Protein AF-A0A3E5EJC3-F1 (afdb_monomer_lite)

InterPro domains:
  IPR041063 Glycoside Hydrolase 20C, C-terminal [PF18088] (46-145)

Organism: NCBI:txid40520

Sequence (177 aa):
MDNGAETPVDALLPGLVLFAHLDFHRDYDETILKQEFRNCTGGEFDDFMALDNFDSLFLNTKENKEAQNPSKYLLYQDPMLGIFDYHVKESGVNTKSYYQNIQKCMKECAKKTGKYQLLFSFYEKLAAVLADKADLGMCIKSAYRFIQEIRTILTEWFWFPFLLLQISYNCIIEFNV

Foldseek 3Di:
DPDPPPADPVLCLLVVLVVVCVVPDPDDDVVVSQVSSCVVPVAGNVLSVLVCLLQCQQVPPDDPPVVGHLLVCLLVDDLQVCPPVVSVVVSPDLQLVSLVVSLVSLCVRLVPRVVCVVVSVVSNVSSNCRSCRNCNSVVVVVVVVVVVVVVVCCVVVVCVVVVVVVVVVVVVVVVVD

pLDDT: mean 91.68, std 9.64, range [47.81, 98.75]

Radius of gyration: 27.64 Å; chains: 1; bounding box: 72×34×85 Å

Secondary structure (DSSP, 8-state):
--TT--S-GGGGHHHHHHHHHHHH-SS--HHHHHHHHHHHHSS-HHHHHGGGGGT-TTSTT---TT---HHHHHHHS-TTT-TTHHHHHHH---HHHHHHHHHHHHHHHHHH-GGGHHHHHHHHHHHHHHHHHTTHHHHHHHHHHHHHHHHHHHHHHHSHHHHHHHHHHHHHHHTT-

Structure (mmCIF, N/CA/C/O backbone):
data_AF-A0A3E5EJC3-F1
#
_entry.id   AF-A0A3E5EJC3-F1
#
loop_
_atom_site.group_PDB
_atom_site.id
_atom_site.type_symbol
_atom_site.label_atom_id
_atom_site.label_alt_id
_atom_site.label_comp_id
_atom_site.label_asym_id
_atom_site.label_entity_id
_atom_site.label_seq_id
_atom_site.pdbx_PDB_ins_code
_atom_site.Cartn_x
_atom_site.Cartn_y
_atom_site.Cartn_z
_atom_site.occupancy
_atom_site.B_iso_or_equiv
_atom_site.auth_seq_id
_atom_site.auth_comp_id
_atom_site.auth_asym_id
_atom_site.auth_atom_id
_atom_site.pdbx_PDB_model_num
ATOM 1 N N . MET A 1 1 ? -18.006 -10.441 -2.033 1.00 68.62 1 MET A N 1
ATOM 2 C CA . MET A 1 1 ? -16.599 -9.986 -2.041 1.00 68.62 1 MET A CA 1
ATOM 3 C C . MET A 1 1 ? -16.145 -9.928 -3.486 1.00 68.62 1 MET A C 1
ATOM 5 O O . MET A 1 1 ? -16.567 -10.786 -4.253 1.00 68.62 1 MET A O 1
ATOM 9 N N . ASP A 1 2 ? -15.373 -8.911 -3.855 1.00 82.75 2 ASP A N 1
ATOM 10 C CA . ASP A 1 2 ? -14.951 -8.676 -5.239 1.00 82.75 2 ASP A CA 1
ATOM 11 C C . ASP A 1 2 ? -13.547 -9.247 -5.511 1.00 82.75 2 ASP A C 1
ATOM 13 O O . ASP A 1 2 ? -12.722 -9.324 -4.598 1.00 82.75 2 ASP A O 1
ATOM 17 N N . ASN A 1 3 ? -13.299 -9.666 -6.757 1.00 84.50 3 ASN A N 1
ATOM 18 C CA . ASN A 1 3 ? -11.992 -10.048 -7.302 1.00 84.50 3 ASN A CA 1
ATOM 19 C C . ASN A 1 3 ? -11.097 -10.864 -6.343 1.00 84.50 3 ASN A C 1
ATOM 21 O O . ASN A 1 3 ? -10.002 -10.432 -5.996 1.00 84.50 3 ASN A O 1
ATOM 25 N N . GLY A 1 4 ? -11.576 -12.033 -5.904 1.00 93.25 4 GLY A N 1
ATOM 26 C CA . GLY A 1 4 ? -10.795 -12.992 -5.110 1.00 93.25 4 GLY A CA 1
ATOM 27 C C . GLY A 1 4 ? -10.853 -12.814 -3.591 1.00 93.25 4 GLY A C 1
ATOM 28 O O . GLY A 1 4 ? -10.309 -13.658 -2.888 1.00 93.25 4 GLY A O 1
ATOM 29 N N . ALA A 1 5 ? -11.546 -11.785 -3.082 1.00 91.81 5 ALA A N 1
ATOM 30 C CA . ALA A 1 5 ? -11.669 -11.532 -1.640 1.00 91.81 5 ALA A CA 1
ATOM 31 C C . ALA A 1 5 ? -10.311 -11.361 -0.931 1.00 91.81 5 ALA A C 1
ATOM 33 O O . ALA A 1 5 ? -10.067 -11.913 0.138 1.00 91.81 5 ALA A O 1
ATOM 34 N N . GLU A 1 6 ? -9.419 -10.600 -1.559 1.00 93.25 6 GLU A N 1
ATOM 35 C CA . GLU A 1 6 ? -8.010 -10.481 -1.162 1.00 93.25 6 GLU A CA 1
ATOM 36 C C . GLU A 1 6 ? -7.803 -9.658 0.118 1.00 93.25 6 GLU A C 1
ATOM 38 O O . GLU A 1 6 ? -6.785 -9.800 0.793 1.00 93.25 6 GLU A O 1
ATOM 43 N N . THR A 1 7 ? -8.758 -8.790 0.458 1.00 94.56 7 THR A N 1
ATOM 44 C CA . THR A 1 7 ? -8.695 -7.941 1.648 1.00 94.56 7 THR A CA 1
ATOM 45 C C . THR A 1 7 ? -9.092 -8.741 2.893 1.00 94.56 7 THR A C 1
ATOM 47 O O . THR A 1 7 ? -10.203 -9.280 2.933 1.00 94.56 7 THR A O 1
ATOM 50 N N . PRO A 1 8 ? -8.244 -8.794 3.940 1.00 94.62 8 PRO A N 1
ATOM 51 C CA . PRO A 1 8 ? -8.599 -9.427 5.204 1.00 94.62 8 PRO A CA 1
ATOM 52 C C . PRO A 1 8 ? -9.886 -8.844 5.788 1.00 94.62 8 PRO A C 1
ATOM 54 O O . PRO A 1 8 ? -10.053 -7.626 5.837 1.00 94.62 8 PRO A O 1
ATOM 57 N N . VAL A 1 9 ? -10.761 -9.716 6.294 1.00 94.00 9 VAL A N 1
ATOM 58 C CA . VAL A 1 9 ? -12.040 -9.320 6.907 1.00 94.00 9 VAL A CA 1
ATOM 59 C C . VAL A 1 9 ? -11.812 -8.328 8.051 1.00 94.00 9 VAL A C 1
ATOM 61 O O . VAL A 1 9 ? -12.560 -7.378 8.184 1.00 94.00 9 VAL A O 1
ATOM 64 N N . ASP A 1 10 ? -10.738 -8.446 8.826 1.00 95.25 10 ASP A N 1
ATOM 65 C CA . ASP A 1 10 ? -10.482 -7.515 9.933 1.00 95.25 10 ASP A CA 1
ATOM 66 C C . ASP A 1 10 ? -10.291 -6.051 9.485 1.00 95.25 10 ASP A C 1
ATOM 68 O O . ASP A 1 10 ? -10.539 -5.133 10.264 1.00 95.25 10 ASP A O 1
ATOM 72 N N . ALA A 1 11 ? -9.910 -5.792 8.228 1.00 95.25 11 ALA A N 1
ATOM 73 C CA . ALA A 1 11 ? -9.728 -4.427 7.729 1.00 95.25 11 ALA A CA 1
ATOM 74 C C . ALA A 1 11 ? -11.043 -3.620 7.674 1.00 95.25 11 ALA A C 1
ATOM 76 O O . ALA A 1 11 ? -10.998 -2.394 7.669 1.00 95.25 11 ALA A O 1
ATOM 77 N N . LEU A 1 12 ? -12.212 -4.279 7.679 1.00 95.19 12 LEU A N 1
ATOM 78 C CA . LEU A 1 12 ? -13.520 -3.604 7.659 1.00 95.19 12 LEU A CA 1
ATOM 79 C C . LEU A 1 12 ? -14.039 -3.191 9.044 1.00 95.19 12 LEU A C 1
ATOM 81 O O . LEU A 1 12 ? -15.079 -2.536 9.132 1.00 95.19 12 LEU A O 1
ATOM 85 N N . LEU A 1 13 ? -13.343 -3.561 10.126 1.00 97.19 13 LEU A N 1
ATOM 86 C CA . LEU A 1 13 ? -13.792 -3.296 11.496 1.00 97.19 13 LEU A CA 1
ATOM 87 C C . LEU A 1 13 ? -14.110 -1.814 11.776 1.00 97.19 13 LEU A C 1
ATOM 89 O O . LEU A 1 13 ? -15.135 -1.575 12.417 1.00 97.19 13 LEU A O 1
ATOM 93 N N . PRO A 1 14 ? -13.329 -0.815 11.305 1.00 97.00 14 PRO A N 1
ATOM 94 C CA . PRO A 1 14 ? -13.668 0.592 11.530 1.00 97.00 14 PRO A CA 1
ATOM 95 C C . PRO A 1 14 ? -15.027 0.969 10.945 1.00 97.00 14 PRO A C 1
ATOM 97 O O . PRO A 1 14 ? -15.816 1.630 11.612 1.00 97.00 14 PRO A O 1
ATOM 100 N N . GLY A 1 15 ? -15.333 0.493 9.734 1.00 95.81 15 GLY A N 1
ATOM 101 C CA . GLY A 1 15 ? -16.618 0.741 9.081 1.00 95.81 15 GLY A CA 1
ATOM 102 C C . GLY A 1 15 ? -17.782 0.076 9.815 1.00 95.81 15 GLY A C 1
ATOM 103 O O . GLY A 1 15 ? -18.834 0.687 9.974 1.00 95.81 15 GLY A O 1
ATOM 104 N N . LEU A 1 16 ? -17.582 -1.146 10.320 1.00 96.94 16 LEU A N 1
ATOM 105 C CA . LEU A 1 16 ? -18.594 -1.853 11.108 1.00 96.94 16 LEU A CA 1
ATOM 106 C C . LEU A 1 16 ? -18.909 -1.125 12.422 1.00 96.94 16 LEU A C 1
ATOM 108 O O . LEU A 1 16 ? -20.075 -0.969 12.780 1.00 96.94 16 LEU A O 1
ATOM 112 N N . VAL A 1 17 ? -17.875 -0.678 13.135 1.00 97.62 17 VAL A N 1
ATOM 113 C CA . VAL A 1 17 ? -18.047 0.048 14.399 1.00 97.62 17 VAL A CA 1
ATOM 114 C C . VAL A 1 17 ? -18.637 1.436 14.153 1.00 97.62 17 VAL A C 1
ATOM 116 O O . VAL A 1 17 ? -19.533 1.833 14.887 1.00 97.62 17 VAL A O 1
ATOM 119 N N . LEU A 1 18 ? -18.214 2.139 13.097 1.00 97.06 18 LEU A N 1
ATOM 120 C CA . LEU A 1 18 ? -18.808 3.417 12.699 1.00 97.06 18 LEU A CA 1
ATOM 121 C C . LEU A 1 18 ? -20.302 3.274 12.397 1.00 97.06 18 LEU A C 1
ATOM 123 O O . LEU A 1 18 ? -21.094 4.091 12.856 1.00 97.06 18 LEU A O 1
ATOM 127 N N . PHE A 1 19 ? -20.693 2.230 11.665 1.00 97.06 19 PHE A N 1
ATOM 128 C CA . PHE A 1 19 ? -22.099 1.960 11.376 1.00 97.06 19 PHE A CA 1
ATOM 129 C C . PHE A 1 19 ? -22.914 1.792 12.668 1.00 97.06 19 PHE A C 1
ATOM 131 O O . PHE A 1 19 ? -23.913 2.478 12.856 1.00 97.06 19 PHE A O 1
ATOM 138 N N . ALA A 1 20 ? -22.435 0.968 13.605 1.00 96.75 20 ALA A N 1
ATOM 139 C CA . ALA A 1 20 ? -23.089 0.802 14.902 1.00 96.75 20 ALA A CA 1
ATOM 140 C C . ALA A 1 20 ? -23.118 2.108 15.719 1.00 96.75 20 ALA A C 1
ATOM 142 O O . ALA A 1 20 ? -24.141 2.442 16.311 1.00 96.75 20 ALA A O 1
ATOM 143 N N . HIS A 1 21 ? -22.025 2.874 15.737 1.00 97.06 21 HIS A N 1
ATOM 144 C CA . HIS A 1 21 ? -21.954 4.147 16.455 1.00 97.06 21 HIS A CA 1
ATOM 145 C C . HIS A 1 21 ? -23.052 5.113 15.994 1.00 97.06 21 HIS A C 1
ATOM 147 O O . HIS A 1 21 ? -23.754 5.677 16.831 1.00 97.06 21 HIS A O 1
ATOM 153 N N . LEU A 1 22 ? -23.240 5.244 14.677 1.00 97.12 22 LEU A N 1
ATOM 154 C CA . LEU A 1 22 ? -24.253 6.113 14.072 1.00 97.12 22 LEU A CA 1
ATOM 155 C C . LEU A 1 22 ? -25.695 5.638 14.323 1.00 97.12 22 LEU A C 1
ATOM 157 O O . LEU A 1 22 ? -26.604 6.464 14.340 1.00 97.12 22 LEU A O 1
ATOM 161 N N . ASP A 1 23 ? -25.913 4.341 14.548 1.00 96.88 23 ASP A N 1
ATOM 162 C CA . ASP A 1 23 ? -27.237 3.797 14.882 1.00 96.88 23 ASP A CA 1
ATOM 163 C C . ASP A 1 23 ? -27.637 4.070 16.343 1.00 96.88 23 ASP A C 1
ATOM 165 O O . ASP A 1 23 ? -28.823 4.213 16.653 1.00 96.88 23 ASP A O 1
ATOM 169 N N . PHE A 1 24 ? -26.661 4.136 17.255 1.00 95.94 24 PHE A N 1
ATOM 170 C CA . PHE A 1 24 ? -26.904 4.287 18.696 1.00 95.94 24 PHE A CA 1
ATOM 171 C C . PHE A 1 24 ? -26.655 5.704 19.236 1.00 95.94 24 PHE A C 1
ATOM 173 O O . PHE A 1 24 ? -27.109 6.012 20.341 1.00 95.94 24 PHE A O 1
ATOM 180 N N . HIS A 1 25 ? -25.996 6.579 18.472 1.00 95.88 25 HIS A N 1
ATOM 181 C CA . HIS A 1 25 ? -25.728 7.968 18.851 1.00 95.88 25 HIS A CA 1
ATOM 182 C C . HIS A 1 25 ? -26.444 8.942 17.922 1.00 95.88 25 HIS A C 1
ATOM 184 O O . HIS A 1 25 ? -26.434 8.804 16.704 1.00 95.88 25 HIS A O 1
ATOM 190 N N . ARG A 1 26 ? -27.057 9.973 18.513 1.00 93.50 26 ARG A N 1
ATOM 191 C CA . ARG A 1 26 ? -27.740 11.023 17.749 1.00 93.50 26 ARG A CA 1
ATOM 192 C C . ARG A 1 26 ? -26.763 11.936 17.006 1.00 93.50 26 ARG A C 1
ATOM 194 O O . ARG A 1 26 ? -27.068 12.374 15.903 1.00 93.50 26 ARG A O 1
ATOM 201 N N . ASP A 1 27 ? -25.632 12.229 17.638 1.00 95.62 27 ASP A N 1
ATOM 202 C CA . ASP A 1 27 ? -24.600 13.131 17.140 1.00 95.62 27 ASP A CA 1
ATOM 203 C C . ASP A 1 27 ? -23.282 12.360 17.012 1.00 95.62 27 ASP A C 1
ATOM 205 O O . ASP A 1 27 ? -22.982 11.498 17.839 1.00 95.62 27 ASP A O 1
ATOM 209 N N . TYR A 1 28 ? -22.502 12.666 15.974 1.00 96.06 28 TYR A N 1
ATOM 210 C CA . TYR A 1 28 ? -21.205 12.033 15.737 1.00 96.06 28 TYR A CA 1
ATOM 211 C C . TYR A 1 28 ? -20.134 12.607 16.671 1.00 96.06 28 TYR A C 1
ATOM 213 O O . TYR A 1 28 ? -19.875 13.813 16.648 1.00 96.06 28 TYR A O 1
ATOM 221 N N . ASP A 1 29 ? -19.472 11.731 17.429 1.00 96.56 29 ASP A N 1
ATOM 222 C CA . ASP A 1 29 ? -18.285 12.063 18.220 1.00 96.56 29 ASP A CA 1
ATOM 223 C C . ASP A 1 29 ? -17.179 11.029 17.971 1.00 96.56 29 ASP A C 1
ATOM 225 O O . ASP A 1 29 ? -17.239 9.879 18.414 1.00 96.56 29 ASP A O 1
ATOM 229 N N . GLU A 1 30 ? -16.128 11.466 17.278 1.00 96.38 30 GLU A N 1
ATOM 230 C CA . GLU A 1 30 ? -14.977 10.629 16.941 1.00 96.38 30 GLU A CA 1
ATOM 231 C C . GLU A 1 30 ? -14.261 10.082 18.187 1.00 96.38 30 GLU A C 1
ATOM 233 O O . GLU A 1 30 ? -13.744 8.965 18.169 1.00 96.38 30 GLU A O 1
ATOM 238 N N . THR A 1 31 ? -14.243 10.823 19.296 1.00 97.62 31 THR A N 1
ATOM 239 C CA . THR A 1 31 ? -13.581 10.381 20.533 1.00 97.62 31 THR A CA 1
ATOM 240 C C . THR A 1 31 ? -14.310 9.184 21.131 1.00 97.62 31 THR A C 1
ATOM 242 O O . THR A 1 31 ? -13.676 8.213 21.554 1.00 97.62 31 THR A O 1
ATOM 245 N N . ILE A 1 32 ? -15.646 9.235 21.124 1.00 97.62 32 ILE A N 1
ATOM 246 C CA . ILE A 1 32 ? -16.495 8.128 21.570 1.00 97.62 32 ILE A CA 1
ATOM 247 C C . ILE A 1 32 ? -16.308 6.938 20.628 1.00 97.62 32 ILE A C 1
ATOM 249 O O . ILE A 1 32 ? -16.021 5.840 21.102 1.00 97.62 32 ILE A O 1
ATOM 253 N N . LEU A 1 33 ? -16.344 7.160 19.310 1.00 98.19 33 LEU A N 1
ATOM 254 C CA . LEU A 1 33 ? -16.119 6.111 18.313 1.00 98.19 33 LEU A CA 1
ATOM 255 C C . LEU A 1 33 ? -14.776 5.389 18.513 1.00 98.19 33 LEU A C 1
ATOM 257 O O . LEU A 1 33 ? -14.726 4.158 18.501 1.00 98.19 33 LEU A O 1
ATOM 261 N N . LYS A 1 34 ? -13.679 6.129 18.722 1.00 98.25 34 LYS A N 1
ATOM 262 C CA . LYS A 1 34 ? -12.348 5.544 18.964 1.00 98.25 34 LYS A CA 1
ATOM 263 C C . LYS A 1 34 ? -12.326 4.703 20.236 1.00 98.25 34 LYS A C 1
ATOM 265 O O . LYS A 1 34 ? -11.750 3.612 20.247 1.00 98.25 34 LYS A O 1
ATOM 270 N N . GLN A 1 35 ? -12.976 5.183 21.295 1.00 97.94 35 GLN A N 1
ATOM 271 C CA . GLN A 1 35 ? -13.097 4.445 22.548 1.00 97.94 35 GLN A CA 1
ATOM 272 C C . GLN A 1 35 ? -13.918 3.159 22.372 1.00 97.94 35 GLN A C 1
ATOM 274 O O . GLN A 1 35 ? -13.518 2.102 22.863 1.00 97.94 35 GLN A O 1
ATOM 279 N N . GLU A 1 36 ? -15.038 3.220 21.654 1.00 97.81 36 GLU A N 1
ATOM 280 C CA . GLU A 1 36 ? -15.884 2.064 21.346 1.00 97.81 36 GLU A CA 1
ATOM 281 C C . GLU A 1 36 ? -15.158 1.047 20.473 1.00 97.81 36 GLU A C 1
ATOM 283 O O . GLU A 1 36 ? -15.155 -0.142 20.789 1.00 97.81 36 GLU A O 1
ATOM 288 N N . PHE A 1 37 ? -14.455 1.507 19.438 1.00 98.12 37 PHE A N 1
ATOM 289 C CA . PHE A 1 37 ? -13.623 0.655 18.598 1.00 98.12 37 PHE A CA 1
ATOM 290 C C . PHE A 1 37 ? -12.606 -0.114 19.436 1.00 98.12 37 PHE A C 1
ATOM 292 O O . PHE A 1 37 ? -12.491 -1.337 19.308 1.00 98.12 37 PHE A O 1
ATOM 299 N N . ARG A 1 38 ? -11.913 0.572 20.349 1.00 96.69 38 ARG A N 1
ATOM 300 C CA . ARG A 1 38 ? -10.956 -0.065 21.254 1.00 96.69 38 ARG A CA 1
ATOM 301 C C . ARG A 1 38 ? -11.625 -1.051 22.208 1.00 96.69 38 ARG A C 1
ATOM 303 O O . ARG A 1 38 ? -11.097 -2.142 22.408 1.00 96.69 38 ARG A O 1
ATOM 310 N N . ASN A 1 39 ? -12.789 -0.717 22.757 1.00 96.56 39 ASN A N 1
ATOM 311 C CA . ASN A 1 39 ? -13.521 -1.589 23.679 1.00 96.56 39 ASN A CA 1
ATOM 312 C C . ASN A 1 39 ? -14.046 -2.859 22.989 1.00 96.56 39 ASN A C 1
ATOM 314 O O . ASN A 1 39 ? -13.912 -3.955 23.530 1.00 96.56 39 ASN A O 1
ATOM 318 N N . CYS A 1 40 ? -14.620 -2.727 21.794 1.00 95.88 40 CYS A N 1
ATOM 319 C CA . CYS A 1 40 ? -15.229 -3.833 21.056 1.00 95.88 40 CYS A CA 1
ATOM 320 C C . CYS A 1 40 ? -14.189 -4.712 20.360 1.00 95.88 40 CYS A C 1
ATOM 322 O O . CYS A 1 40 ? -14.343 -5.931 20.284 1.00 95.88 40 CYS A O 1
ATOM 324 N N . THR A 1 41 ? -13.129 -4.101 19.829 1.00 95.06 41 THR A N 1
ATOM 325 C CA . THR A 1 41 ? -12.179 -4.794 18.957 1.00 95.06 41 THR A CA 1
ATOM 326 C C . THR A 1 41 ? -10.815 -4.988 19.599 1.00 95.06 41 THR A C 1
ATOM 328 O O . THR A 1 41 ? -10.046 -5.785 19.080 1.00 95.06 41 THR A O 1
ATOM 331 N N . GLY A 1 42 ? -10.457 -4.295 20.680 1.00 94.31 42 GLY A N 1
ATOM 332 C CA . GLY A 1 42 ? -9.099 -4.312 21.237 1.00 94.31 42 GLY A CA 1
ATOM 333 C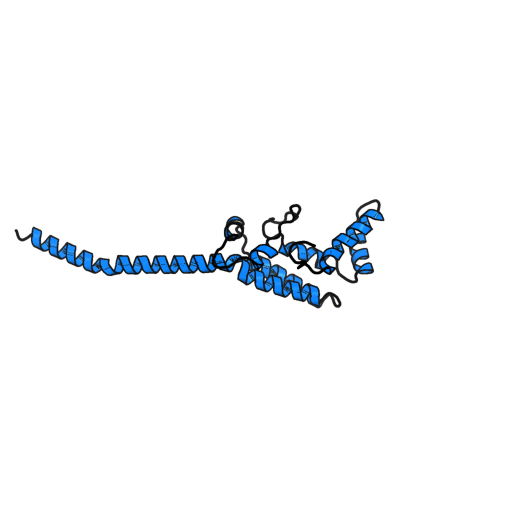 C . GLY A 1 42 ? -8.016 -3.752 20.302 1.00 94.31 42 GLY A C 1
ATOM 334 O O . GLY A 1 42 ? -6.835 -3.979 20.559 1.00 94.31 42 GLY A O 1
ATOM 335 N N . GLY A 1 43 ? -8.395 -3.100 19.198 1.00 95.00 43 GLY A N 1
ATOM 336 C CA . GLY A 1 43 ? -7.493 -2.414 18.273 1.00 95.00 43 GLY A CA 1
ATOM 337 C C . GLY A 1 43 ? -7.507 -0.902 18.480 1.00 95.00 43 GLY A C 1
ATOM 338 O O . GLY A 1 43 ? -8.395 -0.368 19.139 1.00 95.00 43 GLY A O 1
ATOM 339 N N . GLU A 1 44 ? -6.541 -0.212 17.883 1.00 96.44 44 GLU A N 1
ATOM 340 C CA . GLU A 1 44 ? -6.503 1.253 17.848 1.00 96.44 44 GLU A CA 1
ATOM 341 C C . GLU A 1 44 ? -7.094 1.745 16.523 1.00 96.44 44 GLU A C 1
ATOM 343 O O . GLU A 1 44 ? -6.654 1.327 15.453 1.00 96.44 44 GLU A O 1
ATOM 348 N N . PHE A 1 45 ? -8.108 2.609 16.586 1.00 96.94 45 PHE A N 1
ATOM 349 C CA . PHE A 1 45 ? -8.882 3.031 15.410 1.00 96.94 45 PHE A CA 1
ATOM 350 C C . PHE A 1 45 ? -8.002 3.679 14.333 1.00 96.94 45 PHE A C 1
ATOM 352 O O . PHE A 1 45 ? -8.083 3.314 13.163 1.00 96.94 45 PHE A O 1
ATOM 359 N N . ASP A 1 46 ? -7.105 4.579 14.741 1.00 96.62 46 ASP A N 1
ATOM 360 C CA . ASP A 1 46 ? -6.224 5.305 13.821 1.00 96.62 46 ASP A CA 1
ATOM 361 C C . ASP A 1 46 ? -5.220 4.378 13.116 1.00 96.62 46 ASP A C 1
ATOM 363 O O . ASP A 1 46 ? -4.902 4.591 11.946 1.00 96.62 46 ASP A O 1
ATOM 367 N N . ASP A 1 47 ? -4.772 3.306 13.783 1.00 96.88 47 ASP A N 1
ATOM 368 C CA . ASP A 1 47 ? -3.895 2.303 13.167 1.00 96.88 47 ASP A CA 1
ATOM 369 C C . ASP A 1 47 ? -4.627 1.563 12.031 1.00 96.88 47 ASP A C 1
ATOM 371 O O . ASP A 1 47 ? -4.030 1.273 10.995 1.00 96.88 47 ASP A O 1
ATOM 375 N N . PHE A 1 48 ? -5.925 1.279 12.190 1.00 97.56 48 PHE A N 1
ATOM 376 C CA . PHE A 1 48 ? -6.735 0.662 11.134 1.00 97.56 48 PHE A CA 1
ATOM 377 C C . PHE A 1 48 ? -7.081 1.644 10.014 1.00 97.56 48 PHE A C 1
ATOM 379 O O . PHE A 1 48 ? -7.001 1.277 8.844 1.00 97.56 48 PHE A O 1
ATOM 386 N N . MET A 1 49 ? -7.423 2.892 10.342 1.00 96.00 49 MET A N 1
ATOM 387 C CA . MET A 1 49 ? -7.689 3.920 9.330 1.00 96.00 49 MET A CA 1
ATOM 388 C C . MET A 1 49 ? -6.453 4.213 8.473 1.00 96.00 49 MET A C 1
ATOM 390 O O . MET A 1 49 ? -6.582 4.536 7.294 1.00 96.00 49 MET A O 1
ATOM 394 N N . ALA A 1 50 ? -5.245 4.015 9.012 1.00 95.94 50 ALA A N 1
ATOM 395 C CA . ALA A 1 50 ? -4.010 4.148 8.250 1.00 95.94 50 ALA A CA 1
ATOM 396 C C . ALA A 1 50 ? -3.893 3.164 7.065 1.00 95.94 50 ALA A C 1
ATOM 398 O O . ALA A 1 50 ? -3.073 3.410 6.176 1.00 95.94 50 ALA A O 1
ATOM 399 N N . LEU A 1 51 ? -4.700 2.095 7.015 1.00 96.50 51 LEU A N 1
ATOM 400 C CA . LEU A 1 51 ? -4.772 1.179 5.870 1.00 96.50 51 LEU A CA 1
ATOM 401 C C . LEU A 1 51 ? -5.308 1.860 4.598 1.00 96.50 51 LEU A C 1
ATOM 403 O O . LEU A 1 51 ? -4.900 1.483 3.503 1.00 96.50 51 LEU A O 1
ATOM 407 N N . ASP A 1 52 ? -6.130 2.908 4.716 1.00 94.88 52 ASP A N 1
ATOM 408 C CA . ASP A 1 52 ? -6.664 3.656 3.561 1.00 94.88 52 ASP A CA 1
ATOM 409 C C . ASP A 1 52 ? -5.559 4.380 2.759 1.00 94.88 52 ASP A C 1
ATOM 411 O O . ASP A 1 52 ? -5.692 4.677 1.568 1.00 94.88 52 ASP A O 1
ATOM 415 N N . ASN A 1 53 ? -4.391 4.594 3.379 1.00 95.94 53 ASN A N 1
ATOM 416 C CA . ASN A 1 53 ? -3.236 5.187 2.706 1.00 95.94 53 ASN A CA 1
ATOM 417 C C . ASN A 1 53 ? -2.673 4.302 1.587 1.00 95.94 53 ASN A C 1
ATOM 419 O O . ASN A 1 53 ? -1.963 4.805 0.724 1.00 95.94 53 ASN A O 1
ATOM 423 N N . PHE A 1 54 ? -2.966 3.000 1.551 1.00 97.12 54 PHE A N 1
ATOM 424 C CA . PHE A 1 54 ? -2.542 2.164 0.421 1.00 97.12 54 PHE A CA 1
ATOM 425 C C . PHE A 1 54 ? -3.151 2.631 -0.902 1.00 97.12 54 PHE A C 1
ATOM 427 O O . PHE A 1 54 ? -2.499 2.544 -1.950 1.00 97.12 54 PHE A O 1
ATOM 434 N N . ASP A 1 55 ? -4.365 3.166 -0.821 1.00 96.25 55 ASP A N 1
ATOM 435 C CA . ASP A 1 55 ? -5.194 3.504 -1.964 1.00 96.25 55 ASP A CA 1
ATOM 436 C C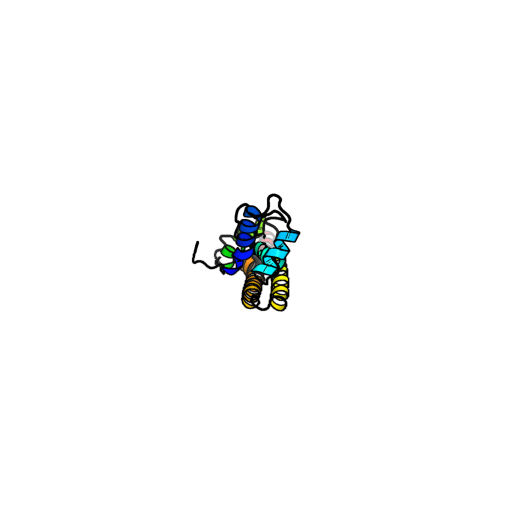 . ASP A 1 55 ? -5.360 5.014 -2.187 1.00 96.25 55 ASP A C 1
ATOM 438 O O . ASP A 1 55 ? -5.840 5.451 -3.231 1.00 96.25 55 ASP A O 1
ATOM 442 N N . SER A 1 56 ? -4.828 5.826 -1.274 1.00 95.12 56 SER A N 1
ATOM 443 C CA . SER A 1 56 ? -4.840 7.290 -1.358 1.00 95.12 56 SER A CA 1
ATOM 444 C C . SER A 1 56 ? -3.668 7.894 -2.150 1.00 95.12 56 SER A C 1
ATOM 446 O O . SER A 1 56 ? -3.434 9.105 -2.095 1.00 95.12 56 SER A O 1
ATOM 448 N N . LEU A 1 57 ? -2.924 7.070 -2.900 1.00 94.38 57 LEU A N 1
ATOM 449 C CA . LEU A 1 57 ? -1.667 7.440 -3.568 1.00 94.38 57 LEU A CA 1
ATOM 450 C C . LEU A 1 57 ? -1.783 8.698 -4.445 1.00 94.38 57 LEU A C 1
ATOM 452 O O . LEU A 1 57 ? -0.873 9.523 -4.454 1.00 94.38 57 LEU A O 1
ATOM 456 N N . PHE A 1 58 ? -2.894 8.858 -5.167 1.00 92.56 58 PHE A N 1
ATOM 457 C CA . PHE A 1 58 ? -3.084 9.929 -6.155 1.00 92.56 58 PHE A CA 1
ATOM 458 C C . PHE A 1 58 ? -4.011 11.052 -5.686 1.00 92.56 58 PHE A C 1
ATOM 460 O O . PHE A 1 58 ? -4.366 11.941 -6.461 1.00 92.56 58 PHE A O 1
ATOM 467 N N . LEU A 1 59 ? -4.399 11.034 -4.411 1.00 89.44 59 LEU A N 1
ATOM 468 C CA . LEU A 1 59 ? -5.445 11.911 -3.898 1.00 89.44 59 LEU A CA 1
ATOM 469 C C . LEU A 1 59 ? -4.931 13.224 -3.306 1.00 89.44 59 LEU A C 1
ATOM 471 O O . LEU A 1 59 ? -5.752 14.085 -3.002 1.00 89.44 59 LEU A O 1
ATOM 475 N N . ASN A 1 60 ? -3.613 13.422 -3.167 1.00 79.44 60 ASN A N 1
ATOM 476 C CA . ASN A 1 60 ? -3.018 14.648 -2.609 1.00 79.44 60 ASN A CA 1
ATOM 477 C C . ASN A 1 60 ? -3.757 15.126 -1.344 1.00 79.44 60 ASN A C 1
ATOM 479 O O . ASN A 1 60 ? -4.256 16.246 -1.308 1.00 79.44 60 ASN A O 1
ATOM 483 N N . THR A 1 61 ? -3.872 14.235 -0.352 1.00 74.94 61 THR A N 1
ATOM 484 C CA . THR A 1 61 ? -4.576 14.427 0.935 1.00 74.94 61 THR A CA 1
ATOM 485 C C . THR A 1 61 ? -6.105 14.522 0.877 1.00 74.94 61 THR A C 1
ATOM 487 O O . THR A 1 61 ? -6.722 14.831 1.895 1.00 74.94 61 THR A O 1
ATOM 490 N N . LYS A 1 62 ? -6.742 14.275 -0.272 1.00 85.69 62 LYS A N 1
ATOM 491 C CA . LYS A 1 62 ? -8.205 14.132 -0.355 1.00 85.69 62 LYS A CA 1
ATOM 492 C C . LYS A 1 62 ? -8.643 12.743 0.110 1.00 85.69 62 LYS A C 1
ATOM 494 O O . LYS A 1 62 ? -7.905 11.775 -0.026 1.00 85.69 62 LYS A O 1
ATOM 499 N N . GLU A 1 63 ? -9.871 12.664 0.608 1.00 86.94 63 GLU A N 1
ATOM 500 C CA . GLU A 1 63 ? -10.517 11.406 0.993 1.00 86.94 63 GLU A CA 1
ATOM 501 C C . GLU A 1 63 ? -10.807 10.525 -0.231 1.00 86.94 63 GLU A C 1
ATOM 503 O O . GLU A 1 63 ? -11.239 11.026 -1.278 1.00 86.94 63 GLU A O 1
ATOM 508 N N . ASN A 1 64 ? -10.646 9.209 -0.082 1.00 91.62 64 ASN A N 1
ATOM 509 C CA . ASN A 1 64 ? -10.874 8.225 -1.141 1.00 91.62 64 ASN A CA 1
ATOM 510 C C . ASN A 1 64 ? -12.365 7.910 -1.376 1.00 91.62 64 ASN A C 1
ATOM 512 O O . ASN A 1 64 ? -12.831 6.785 -1.210 1.00 91.62 64 ASN A O 1
ATOM 516 N N . LYS A 1 65 ? -13.147 8.917 -1.782 1.00 89.56 65 LYS A N 1
ATOM 517 C CA . LYS A 1 65 ? -14.603 8.779 -2.011 1.00 89.56 65 LYS A CA 1
ATOM 518 C C . LYS A 1 65 ? -14.961 7.957 -3.243 1.00 89.56 65 LYS A C 1
ATOM 520 O O . LYS A 1 65 ? -16.052 7.405 -3.317 1.00 89.56 65 LYS A O 1
ATOM 525 N N . GLU A 1 66 ? -14.055 7.905 -4.212 1.00 89.88 66 GLU A N 1
ATOM 526 C CA . GLU A 1 66 ? -14.256 7.206 -5.483 1.00 89.88 66 GLU A CA 1
ATOM 527 C C . GLU A 1 66 ? -13.839 5.731 -5.418 1.00 89.88 66 GLU A C 1
ATOM 529 O O . GLU A 1 66 ? -13.896 5.045 -6.435 1.00 89.88 66 GLU A O 1
ATOM 534 N N . ALA A 1 67 ? -13.424 5.243 -4.240 1.00 89.94 67 ALA A N 1
ATOM 535 C CA . ALA A 1 67 ? -12.908 3.890 -4.048 1.00 89.94 67 ALA A CA 1
ATOM 536 C C . ALA A 1 67 ? -11.776 3.551 -5.039 1.00 89.94 67 ALA A C 1
ATOM 538 O O . ALA A 1 67 ? -11.733 2.465 -5.624 1.00 89.94 67 ALA A O 1
ATOM 539 N N . GLN A 1 68 ? -10.855 4.502 -5.237 1.00 93.62 68 GLN A N 1
ATOM 540 C CA . GLN A 1 68 ? -9.622 4.268 -5.984 1.00 93.62 68 GLN A CA 1
ATOM 541 C C . GLN A 1 68 ? -8.851 3.129 -5.313 1.00 93.62 68 GLN A C 1
ATOM 543 O O . GLN A 1 68 ? -8.901 2.995 -4.096 1.00 93.62 68 GLN A O 1
ATOM 548 N N . ASN A 1 69 ? -8.161 2.302 -6.100 1.00 95.50 69 ASN A N 1
ATOM 549 C CA . ASN A 1 69 ? -7.447 1.124 -5.599 1.00 95.50 69 ASN A CA 1
ATOM 550 C C . ASN A 1 69 ? -6.044 0.929 -6.225 1.00 95.50 69 ASN A C 1
ATOM 552 O O . ASN A 1 69 ? -5.737 -0.161 -6.730 1.00 95.50 69 ASN A O 1
ATOM 556 N N . PRO A 1 70 ? -5.174 1.965 -6.233 1.00 96.31 70 PRO A N 1
ATOM 557 C CA . PRO A 1 70 ? -3.832 1.884 -6.807 1.00 96.31 70 PRO A CA 1
ATOM 558 C C . PRO A 1 70 ? -2.976 0.772 -6.228 1.00 96.31 70 PRO A C 1
ATOM 560 O O . PRO A 1 70 ? -2.212 0.162 -6.978 1.00 96.31 70 PRO A O 1
ATOM 563 N N . SER A 1 71 ? -3.133 0.433 -4.948 1.00 96.88 71 SER A N 1
ATOM 564 C CA . SER A 1 71 ? -2.372 -0.669 -4.358 1.00 96.88 71 SER A CA 1
ATOM 565 C C . SER A 1 71 ? -2.608 -1.992 -5.090 1.00 96.88 71 SER A C 1
ATOM 567 O O . SER A 1 71 ? -1.667 -2.757 -5.303 1.00 96.88 71 SER A O 1
ATOM 569 N N . LYS A 1 72 ? -3.839 -2.237 -5.557 1.00 96.88 72 LYS A N 1
ATOM 570 C CA . LYS A 1 72 ? -4.219 -3.473 -6.242 1.00 96.88 72 LYS A CA 1
ATOM 571 C C . LYS A 1 72 ? -3.637 -3.550 -7.645 1.00 96.88 72 LYS A C 1
ATOM 573 O O . LYS A 1 72 ? -2.946 -4.515 -7.976 1.00 96.88 72 LYS A O 1
ATOM 578 N N . TYR A 1 73 ? -3.912 -2.561 -8.495 1.00 96.06 73 TYR A N 1
ATOM 579 C CA . TYR A 1 73 ? -3.462 -2.657 -9.883 1.00 96.06 73 TYR A CA 1
ATOM 580 C C . TYR A 1 73 ? -1.951 -2.463 -10.019 1.00 96.06 73 TYR A C 1
ATOM 582 O O . TYR A 1 73 ? -1.357 -3.113 -10.872 1.00 96.06 73 TYR A O 1
ATOM 590 N N . LEU A 1 74 ? -1.294 -1.677 -9.157 1.00 97.19 74 LEU A N 1
ATOM 591 C CA . LEU A 1 74 ? 0.171 -1.568 -9.164 1.00 97.19 74 LEU A CA 1
ATOM 592 C C . LEU A 1 74 ? 0.843 -2.860 -8.677 1.00 97.19 74 LEU A C 1
ATOM 594 O O . LEU A 1 74 ? 1.893 -3.251 -9.200 1.00 97.19 74 LEU A O 1
ATOM 598 N N . LEU A 1 75 ? 0.222 -3.579 -7.734 1.00 97.69 75 LEU A N 1
ATOM 599 C CA . LEU A 1 75 ? 0.686 -4.904 -7.328 1.00 97.69 75 LEU A CA 1
ATOM 600 C C . LEU A 1 75 ? 0.599 -5.900 -8.489 1.00 97.69 75 LEU A C 1
ATOM 602 O O . LEU A 1 75 ? 1.596 -6.554 -8.795 1.00 97.69 75 LEU A O 1
ATOM 606 N N . TYR A 1 76 ? -0.546 -5.981 -9.168 1.00 96.81 76 TYR A N 1
ATOM 607 C CA . TYR A 1 76 ? -0.788 -6.994 -10.202 1.00 96.81 76 TYR A CA 1
ATOM 608 C C . TYR A 1 76 ? -0.303 -6.629 -11.605 1.00 96.81 76 TYR A C 1
ATOM 610 O O . TYR A 1 76 ? -0.216 -7.507 -12.462 1.00 96.81 76 TYR A O 1
ATOM 618 N N . GLN A 1 77 ? 0.037 -5.367 -11.860 1.00 95.94 77 GLN A N 1
ATOM 619 C CA . GLN A 1 77 ? 0.525 -4.942 -13.165 1.00 95.94 77 GLN A CA 1
ATOM 620 C C . GLN A 1 77 ? 1.798 -5.697 -13.571 1.00 95.94 77 GLN A C 1
ATOM 622 O O . GLN A 1 77 ? 2.747 -5.821 -12.790 1.00 95.94 77 GLN A O 1
ATOM 627 N N . ASP A 1 78 ? 1.851 -6.099 -14.839 1.00 96.75 78 ASP A N 1
ATOM 628 C CA . ASP A 1 78 ? 3.063 -6.603 -15.473 1.00 96.75 78 ASP A CA 1
ATOM 629 C C . ASP A 1 78 ? 4.112 -5.477 -15.671 1.00 96.75 78 ASP A C 1
ATOM 631 O O . ASP A 1 78 ? 3.808 -4.461 -16.313 1.00 96.75 78 ASP A O 1
ATOM 635 N N . PRO A 1 79 ? 5.349 -5.627 -15.152 1.00 94.81 79 PRO A N 1
ATOM 636 C CA . PRO A 1 79 ? 6.388 -4.600 -15.271 1.00 94.81 79 PRO A CA 1
ATOM 637 C C . PRO A 1 79 ? 6.861 -4.300 -16.702 1.00 94.81 79 PRO A C 1
ATOM 639 O O . PRO A 1 79 ? 7.461 -3.252 -16.919 1.00 94.81 79 PRO A O 1
ATOM 642 N N . MET A 1 80 ? 6.642 -5.192 -17.671 1.00 95.31 80 MET A N 1
ATOM 643 C CA . MET A 1 80 ? 7.093 -5.011 -19.057 1.00 95.31 80 MET A CA 1
ATOM 644 C C . MET A 1 80 ? 6.046 -4.305 -19.919 1.00 95.31 80 MET A C 1
ATOM 646 O O . MET A 1 80 ? 6.410 -3.561 -20.831 1.00 95.31 80 MET A O 1
ATOM 650 N N . LEU A 1 81 ? 4.756 -4.524 -19.646 1.00 94.38 81 LEU A N 1
ATOM 651 C CA . LEU A 1 81 ? 3.664 -3.926 -20.420 1.00 94.38 81 LEU A CA 1
ATOM 652 C C . LEU A 1 81 ? 3.313 -2.504 -19.975 1.00 94.38 81 LEU A C 1
ATOM 654 O O . LEU A 1 81 ? 2.996 -1.669 -20.821 1.00 94.38 81 LEU A O 1
ATOM 658 N N . GLY A 1 82 ? 3.372 -2.211 -18.673 1.00 90.56 82 GLY A N 1
ATOM 659 C CA . GLY A 1 82 ? 3.256 -0.828 -18.201 1.00 90.56 82 GLY A CA 1
ATOM 660 C C . GLY A 1 82 ? 1.868 -0.185 -18.346 1.00 90.56 82 GLY A C 1
ATOM 661 O O . GLY A 1 82 ? 1.790 1.032 -18.492 1.00 90.56 82 GLY A O 1
ATOM 662 N N . ILE A 1 83 ? 0.771 -0.961 -18.362 1.00 95.44 83 ILE A N 1
ATOM 663 C CA . ILE A 1 83 ? -0.581 -0.451 -18.695 1.00 95.44 83 ILE A CA 1
ATOM 664 C C . ILE A 1 83 ? -1.013 0.723 -17.793 1.00 95.44 83 ILE A C 1
ATOM 666 O O . ILE A 1 83 ? -1.616 1.669 -18.297 1.00 95.44 83 ILE A O 1
ATOM 670 N N . PHE A 1 84 ? -0.670 0.708 -16.498 1.00 95.69 84 PHE A N 1
ATOM 671 C CA . PHE A 1 84 ? -1.027 1.773 -15.550 1.00 95.69 84 PHE A CA 1
ATOM 672 C C . PHE A 1 84 ? 0.129 2.736 -15.227 1.00 95.69 84 PHE A C 1
ATOM 674 O O . PHE A 1 84 ? -0.051 3.643 -14.412 1.00 95.69 84 PHE A O 1
ATOM 681 N N . ASP A 1 85 ? 1.279 2.628 -15.909 1.00 95.56 85 ASP A N 1
ATOM 682 C CA . ASP A 1 85 ? 2.439 3.519 -15.699 1.00 95.56 85 ASP A CA 1
ATOM 683 C C . ASP A 1 85 ? 2.084 4.994 -15.922 1.00 95.56 85 ASP A C 1
ATOM 685 O O . ASP A 1 85 ? 2.682 5.889 -15.322 1.00 95.56 85 ASP A O 1
ATOM 689 N N . TYR A 1 86 ? 1.102 5.263 -16.790 1.00 94.69 86 TYR A N 1
ATOM 690 C CA . TYR A 1 86 ? 0.617 6.616 -17.040 1.00 94.69 86 TYR A CA 1
ATOM 691 C C . TYR A 1 86 ? 0.129 7.295 -15.756 1.00 94.69 86 TYR A C 1
ATOM 693 O O . TYR A 1 86 ? 0.489 8.442 -15.516 1.00 94.69 86 TYR A O 1
ATOM 701 N N . HIS A 1 87 ? -0.632 6.594 -14.910 1.00 94.31 87 HIS A N 1
ATOM 702 C CA . HIS A 1 87 ? -1.181 7.168 -13.679 1.00 94.31 87 HIS A CA 1
ATOM 703 C C . HIS A 1 87 ? -0.079 7.531 -12.683 1.00 94.31 87 HIS A C 1
ATOM 705 O O . HIS A 1 87 ? -0.103 8.615 -12.102 1.00 94.31 87 HIS A O 1
ATOM 711 N N . VAL A 1 88 ? 0.931 6.665 -12.550 1.00 94.81 88 VAL A N 1
ATOM 712 C CA . VAL A 1 88 ? 2.109 6.933 -11.714 1.00 94.81 88 VAL A CA 1
ATOM 713 C C . VAL A 1 88 ? 2.850 8.163 -12.231 1.00 94.81 88 VAL A C 1
ATOM 715 O O . VAL A 1 88 ? 3.105 9.093 -11.467 1.00 94.81 88 VAL A O 1
ATOM 718 N N . LYS A 1 89 ? 3.132 8.214 -13.537 1.00 94.06 89 LYS A N 1
ATOM 719 C CA . LYS A 1 89 ? 3.818 9.349 -14.159 1.00 94.06 89 LYS A CA 1
ATOM 720 C C . LYS A 1 89 ? 3.050 10.663 -13.989 1.00 94.06 89 LYS A C 1
ATOM 722 O O . LYS A 1 89 ? 3.655 11.657 -13.601 1.00 94.06 89 LYS A O 1
ATOM 727 N N . GLU A 1 90 ? 1.753 10.664 -14.284 1.00 94.12 90 GLU A N 1
ATOM 728 C CA . GLU A 1 90 ? 0.908 11.864 -14.245 1.00 94.12 90 GLU A CA 1
ATOM 729 C C . GLU A 1 90 ? 0.734 12.398 -12.822 1.00 94.12 90 GLU A C 1
ATOM 731 O O . GLU A 1 90 ? 0.674 13.606 -12.612 1.00 94.12 90 GLU A O 1
ATOM 736 N N . SER A 1 91 ? 0.722 11.511 -11.824 1.00 92.38 91 SER A N 1
ATOM 737 C CA . SER A 1 91 ? 0.609 11.923 -10.424 1.00 92.38 91 SER A CA 1
ATOM 738 C C . SER A 1 91 ? 1.794 12.752 -9.921 1.00 92.38 91 SER A C 1
ATOM 740 O O . SER A 1 91 ? 1.647 13.512 -8.966 1.00 92.38 91 SER A O 1
ATOM 742 N N . GLY A 1 92 ? 2.984 12.573 -10.508 1.00 92.50 92 GLY A N 1
ATOM 743 C CA . GLY A 1 92 ? 4.230 13.163 -10.011 1.00 92.50 92 GLY A CA 1
ATOM 744 C C . GLY A 1 92 ? 4.679 12.646 -8.635 1.00 92.50 92 GLY A C 1
ATOM 745 O O . GLY A 1 92 ? 5.649 13.160 -8.075 1.00 92.50 92 GLY A O 1
ATOM 746 N N . VAL A 1 93 ? 4.001 11.641 -8.073 1.00 93.19 93 VAL A N 1
ATOM 747 C CA . VAL A 1 93 ? 4.294 11.108 -6.740 1.00 93.19 93 VAL A CA 1
ATOM 748 C C . VAL A 1 93 ? 5.521 10.202 -6.789 1.00 93.19 93 VAL A C 1
ATOM 750 O O . VAL A 1 93 ? 5.642 9.320 -7.636 1.00 93.19 93 VAL A O 1
ATOM 753 N N . ASN A 1 94 ? 6.424 10.367 -5.821 1.00 95.94 94 ASN A N 1
ATOM 754 C CA . ASN A 1 94 ? 7.490 9.400 -5.577 1.00 95.94 94 ASN A CA 1
ATOM 755 C C . ASN A 1 94 ? 6.908 8.174 -4.850 1.00 95.94 94 ASN A C 1
ATOM 757 O O . ASN A 1 94 ? 6.853 8.135 -3.617 1.00 95.94 94 ASN A O 1
ATOM 761 N N . THR A 1 95 ? 6.445 7.191 -5.623 1.00 96.31 95 THR A N 1
ATOM 762 C CA . THR A 1 95 ? 5.759 5.985 -5.125 1.00 96.31 95 THR A CA 1
ATOM 763 C C . THR A 1 95 ? 6.608 5.200 -4.131 1.00 96.31 95 THR A C 1
ATOM 765 O O . THR A 1 95 ? 6.100 4.762 -3.099 1.00 96.31 95 THR A O 1
ATOM 768 N N . LYS A 1 96 ? 7.918 5.101 -4.378 1.00 97.62 96 LYS A N 1
ATOM 769 C CA . LYS A 1 96 ? 8.864 4.454 -3.469 1.00 97.62 96 LYS A CA 1
ATOM 770 C C . LYS A 1 96 ? 8.844 5.077 -2.079 1.00 97.62 96 LYS A C 1
ATOM 772 O O . LYS A 1 96 ? 8.656 4.380 -1.086 1.00 97.62 96 LYS A O 1
ATOM 777 N N . SER A 1 97 ? 9.005 6.395 -1.999 1.00 97.69 97 SER A N 1
ATOM 778 C CA . SER A 1 97 ? 9.040 7.113 -0.719 1.00 97.69 97 SER A CA 1
ATOM 779 C C . SER A 1 97 ? 7.680 7.071 -0.021 1.00 97.69 97 SER A C 1
ATOM 781 O O . SER A 1 97 ? 7.614 6.923 1.200 1.00 97.69 97 SER A O 1
ATOM 783 N N . TYR A 1 98 ? 6.598 7.150 -0.797 1.00 97.62 98 TYR A N 1
ATOM 784 C CA . TYR A 1 98 ? 5.230 7.046 -0.304 1.00 97.62 98 TYR A CA 1
ATOM 785 C C . TYR A 1 98 ? 4.980 5.706 0.403 1.00 97.62 98 TYR A C 1
ATOM 787 O O . TYR A 1 98 ? 4.679 5.678 1.599 1.00 97.62 98 TYR A O 1
ATOM 795 N N . TYR A 1 99 ? 5.202 4.587 -0.290 1.00 98.44 99 TYR A N 1
ATOM 796 C CA . TYR A 1 99 ? 4.978 3.263 0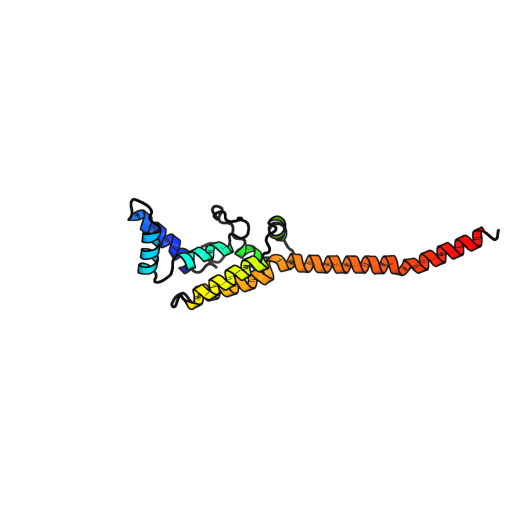.287 1.00 98.44 99 TYR A CA 1
ATOM 797 C C . TYR A 1 99 ? 6.010 2.900 1.365 1.00 98.44 99 TYR A C 1
ATOM 799 O O . TYR A 1 99 ? 5.662 2.205 2.315 1.00 98.44 99 TYR A O 1
ATOM 807 N N . GLN A 1 100 ? 7.237 3.436 1.328 1.00 98.62 100 GLN A N 1
ATOM 808 C CA . GLN A 1 100 ? 8.188 3.301 2.443 1.00 98.62 100 GLN A CA 1
ATOM 809 C C . GLN A 1 100 ? 7.692 3.966 3.734 1.00 98.62 100 GLN A C 1
ATOM 811 O O . GLN A 1 100 ? 7.955 3.466 4.831 1.00 98.62 100 GLN A O 1
ATOM 816 N N . ASN A 1 101 ? 6.978 5.089 3.639 1.00 98.19 101 ASN A N 1
ATOM 817 C CA . ASN A 1 101 ? 6.387 5.729 4.814 1.00 98.19 101 ASN A CA 1
ATOM 818 C C . ASN A 1 101 ? 5.232 4.894 5.378 1.00 98.19 101 ASN A C 1
ATOM 820 O O . ASN A 1 101 ? 5.164 4.697 6.593 1.00 98.19 101 ASN A O 1
ATOM 824 N N . ILE A 1 102 ? 4.397 4.323 4.506 1.00 98.31 102 ILE A N 1
ATOM 825 C CA . ILE A 1 102 ? 3.339 3.386 4.908 1.00 98.31 102 ILE A CA 1
ATOM 826 C C . ILE A 1 102 ? 3.945 2.139 5.556 1.00 98.31 102 ILE A C 1
ATOM 828 O O . ILE A 1 102 ? 3.511 1.741 6.633 1.00 98.31 102 ILE A O 1
ATOM 832 N N . GLN A 1 103 ? 5.004 1.567 4.977 1.00 98.56 103 GLN A N 1
ATOM 833 C CA . GLN A 1 103 ? 5.715 0.421 5.548 1.00 98.56 103 GLN A CA 1
ATOM 834 C C . GLN A 1 103 ? 6.179 0.706 6.982 1.00 98.56 103 GLN A C 1
ATOM 836 O O . GLN A 1 103 ? 5.967 -0.114 7.876 1.00 98.56 103 GLN A O 1
ATOM 841 N N . LYS A 1 104 ? 6.794 1.873 7.225 1.00 98.44 104 LYS A N 1
ATOM 842 C CA . LYS A 1 104 ? 7.216 2.288 8.573 1.00 98.44 104 LYS A CA 1
ATOM 843 C C . LYS A 1 104 ? 6.024 2.386 9.523 1.00 98.44 104 LYS A C 1
ATOM 845 O O . LYS A 1 104 ? 6.111 1.870 10.632 1.00 98.44 104 LYS A O 1
ATOM 850 N N . CYS A 1 105 ? 4.926 2.999 9.084 1.00 97.94 105 CYS A N 1
ATOM 851 C CA . CYS A 1 105 ? 3.694 3.102 9.866 1.00 97.94 105 CYS A CA 1
ATOM 852 C C . CYS A 1 105 ? 3.163 1.711 10.253 1.00 97.94 105 CYS A C 1
ATOM 854 O O . CYS A 1 105 ? 3.061 1.410 11.440 1.00 97.94 105 CYS A O 1
ATOM 856 N N . MET A 1 106 ? 2.965 0.821 9.275 1.00 98.25 106 MET A N 1
ATOM 857 C CA . MET A 1 106 ? 2.468 -0.544 9.496 1.00 98.25 106 MET A CA 1
ATOM 858 C C . MET A 1 106 ? 3.386 -1.363 10.405 1.00 98.25 106 MET A C 1
ATOM 860 O O . MET A 1 106 ? 2.914 -2.124 11.250 1.00 98.25 106 MET A O 1
ATOM 864 N N . LYS A 1 107 ? 4.706 -1.177 10.290 1.00 97.62 107 LYS A N 1
ATOM 865 C CA . LYS A 1 107 ? 5.685 -1.817 11.174 1.00 97.62 107 LYS A CA 1
ATOM 866 C C . LYS A 1 107 ? 5.522 -1.381 12.629 1.00 97.62 107 LYS A C 1
ATOM 868 O O . LYS A 1 107 ? 5.673 -2.210 13.523 1.00 97.62 107 LYS A O 1
ATOM 873 N N . GLU A 1 108 ? 5.236 -0.105 12.880 1.00 96.88 108 GLU A N 1
ATOM 874 C CA . GLU A 1 108 ? 4.967 0.377 14.236 1.00 96.88 108 GLU A CA 1
ATOM 875 C C . GLU A 1 108 ? 3.609 -0.113 14.754 1.00 96.88 108 GLU A C 1
ATOM 877 O O . GLU A 1 108 ? 3.540 -0.545 15.903 1.00 96.88 108 GLU A O 1
ATOM 882 N N . CYS A 1 109 ? 2.562 -0.145 13.922 1.00 95.81 109 CYS A N 1
ATOM 883 C CA . CYS A 1 109 ? 1.272 -0.747 14.286 1.00 95.81 109 CYS A CA 1
ATOM 884 C C . CYS A 1 109 ? 1.449 -2.228 14.671 1.00 95.81 109 CYS A C 1
ATOM 886 O O . CYS A 1 109 ? 1.035 -2.655 15.746 1.00 95.81 109 CYS A O 1
ATOM 888 N N . ALA A 1 110 ? 2.189 -3.009 13.878 1.00 94.69 110 ALA A N 1
ATOM 889 C CA . ALA A 1 110 ? 2.434 -4.425 14.158 1.00 94.69 110 ALA A CA 1
ATOM 890 C C . ALA A 1 110 ? 3.113 -4.686 15.518 1.00 94.69 110 ALA A C 1
ATOM 892 O O . ALA A 1 110 ? 2.878 -5.732 16.121 1.00 94.69 110 ALA A O 1
ATOM 893 N N . LYS A 1 111 ? 3.933 -3.754 16.025 1.00 92.69 111 LYS A N 1
ATOM 894 C CA . LYS A 1 111 ? 4.564 -3.875 17.354 1.00 92.69 111 LYS A CA 1
ATOM 895 C C . LYS A 1 111 ? 3.592 -3.620 18.503 1.00 92.69 111 LYS A C 1
ATOM 897 O O . LYS A 1 111 ? 3.765 -4.196 19.574 1.00 92.69 111 LYS A O 1
ATOM 902 N N . LYS A 1 112 ? 2.625 -2.721 18.310 1.00 87.81 112 LYS A N 1
ATOM 903 C CA . LYS A 1 112 ? 1.670 -2.304 19.348 1.00 87.81 112 LYS A CA 1
ATOM 904 C C . LYS A 1 112 ? 0.524 -3.299 19.488 1.00 87.81 112 LYS A C 1
ATOM 906 O O . LYS A 1 112 ? 0.028 -3.535 20.589 1.00 87.81 112 LYS A O 1
ATOM 911 N N . THR A 1 113 ? 0.089 -3.871 18.371 1.00 73.94 113 THR A N 1
ATOM 912 C CA . THR A 1 113 ? -1.281 -4.370 18.267 1.00 73.94 113 THR A CA 1
ATOM 913 C C . THR A 1 113 ? -1.338 -5.893 18.326 1.00 73.94 113 THR A C 1
ATOM 915 O O . THR A 1 113 ? -1.611 -6.544 17.325 1.00 73.94 113 THR A O 1
ATOM 918 N N . GLY A 1 114 ? -1.108 -6.458 19.519 1.00 85.19 114 GLY A N 1
ATOM 919 C CA . GLY A 1 114 ? -0.946 -7.898 19.790 1.00 85.19 114 GLY A CA 1
ATOM 920 C C . GLY A 1 114 ? -1.735 -8.847 18.877 1.00 85.19 114 GLY A C 1
ATOM 921 O O . GLY A 1 114 ? -1.149 -9.499 18.018 1.00 85.19 114 GLY A O 1
ATOM 922 N N . LYS A 1 115 ? -3.068 -8.913 19.004 1.00 93.06 115 LYS A N 1
ATOM 923 C CA . LYS A 1 115 ? -3.873 -9.855 18.198 1.00 93.06 115 LYS A CA 1
ATOM 924 C C . LYS A 1 115 ? -3.943 -9.519 16.699 1.00 93.06 115 LYS A C 1
ATOM 926 O O . LYS A 1 115 ? -4.222 -10.401 15.898 1.00 93.06 115 LYS A O 1
ATOM 931 N N . TYR A 1 116 ? -3.675 -8.268 16.324 1.00 96.81 116 TYR A N 1
ATOM 932 C CA . TYR A 1 116 ? -3.652 -7.794 14.936 1.00 96.81 116 TYR A CA 1
ATOM 933 C C . TYR A 1 116 ? -2.230 -7.714 14.363 1.00 96.81 116 TYR A C 1
ATOM 935 O O . TYR A 1 116 ? -2.031 -7.207 13.260 1.00 96.81 116 TYR A O 1
ATOM 943 N N . GLN A 1 117 ? -1.229 -8.241 15.075 1.00 96.31 117 GLN A N 1
ATOM 944 C CA . GLN A 1 117 ? 0.165 -8.219 14.642 1.00 96.31 117 GLN A CA 1
ATOM 945 C C . GLN A 1 117 ? 0.322 -8.835 13.249 1.00 96.31 117 GLN A C 1
ATOM 947 O O . GLN A 1 117 ? 1.048 -8.291 12.420 1.00 96.31 117 GLN A O 1
ATOM 952 N N . LEU A 1 118 ? -0.371 -9.947 12.975 1.00 96.69 118 LEU A N 1
ATOM 953 C CA . LEU A 1 118 ? -0.326 -10.611 11.673 1.00 96.69 118 LEU A CA 1
ATOM 954 C C . LEU A 1 118 ? -0.905 -9.730 10.556 1.00 96.69 118 LEU A C 1
ATOM 956 O O . LEU A 1 118 ? -0.289 -9.629 9.498 1.00 96.69 118 LEU A O 1
ATOM 960 N N . LEU A 1 119 ? -2.032 -9.055 10.810 1.00 97.50 119 LEU A N 1
ATOM 961 C CA . LEU A 1 119 ? -2.675 -8.137 9.864 1.00 97.50 119 LEU A CA 1
ATOM 962 C C . LEU A 1 119 ? -1.722 -7.003 9.469 1.00 97.50 119 LEU A C 1
ATOM 964 O O . LEU A 1 119 ? -1.445 -6.797 8.289 1.00 97.50 119 LEU A O 1
ATOM 968 N N . PHE A 1 120 ? -1.161 -6.300 10.452 1.00 98.19 120 PHE A N 1
ATOM 969 C CA . PHE A 1 120 ? -0.249 -5.188 10.181 1.00 98.19 120 PHE A CA 1
ATOM 970 C C . PHE A 1 120 ? 1.098 -5.650 9.619 1.00 98.19 120 PHE A C 1
ATOM 972 O O . PHE A 1 120 ? 1.682 -4.957 8.792 1.00 98.19 120 PHE A O 1
ATOM 979 N N . SER A 1 121 ? 1.577 -6.841 9.995 1.00 97.81 121 SER A N 1
ATOM 980 C CA . SER A 1 121 ? 2.776 -7.432 9.382 1.00 97.81 121 SER A CA 1
ATOM 981 C C . SER A 1 121 ? 2.544 -7.773 7.910 1.00 97.81 121 SER A C 1
ATOM 983 O O . SER A 1 121 ? 3.435 -7.573 7.091 1.00 97.81 121 SER A O 1
ATOM 985 N N . PHE A 1 122 ? 1.350 -8.248 7.550 1.00 97.94 122 PHE A N 1
ATOM 986 C CA . PHE A 1 122 ? 0.974 -8.466 6.155 1.00 97.94 122 PHE A CA 1
ATOM 987 C C . PHE A 1 122 ? 1.012 -7.154 5.357 1.00 97.94 122 PHE A C 1
ATOM 989 O O . PHE A 1 122 ? 1.690 -7.085 4.331 1.00 97.94 122 PHE A O 1
ATOM 996 N N . TYR A 1 123 ? 0.372 -6.095 5.859 1.00 98.50 123 TYR A N 1
ATOM 997 C CA . TYR A 1 123 ? 0.387 -4.793 5.188 1.00 98.50 123 TYR A CA 1
ATOM 998 C C . TYR A 1 123 ? 1.784 -4.156 5.157 1.00 98.50 123 TYR A C 1
ATOM 1000 O O . TYR A 1 123 ? 2.156 -3.554 4.154 1.00 98.50 123 TYR A O 1
ATOM 1008 N N . GLU A 1 124 ? 2.621 -4.354 6.178 1.00 98.44 124 GLU A N 1
ATOM 1009 C CA . GLU A 1 124 ? 4.034 -3.949 6.1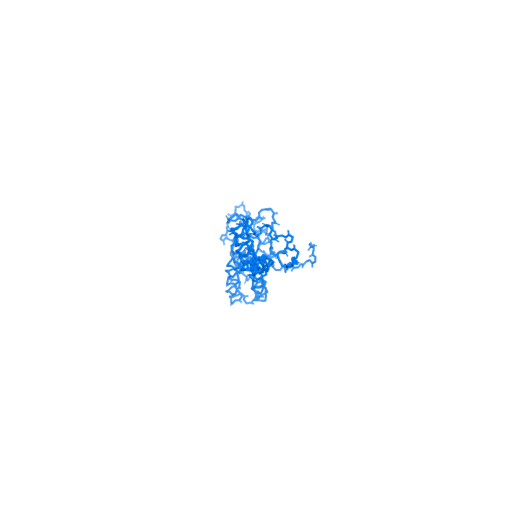38 1.00 98.44 124 GLU A CA 1
ATOM 1010 C C . GLU A 1 124 ? 4.771 -4.588 4.954 1.00 98.44 124 GLU A C 1
ATOM 1012 O O . GLU A 1 124 ? 5.476 -3.891 4.221 1.00 98.44 124 GLU A O 1
ATOM 1017 N N . LYS A 1 125 ? 4.568 -5.888 4.709 1.00 98.56 125 LYS A N 1
ATOM 1018 C CA . LYS A 1 125 ? 5.158 -6.574 3.550 1.00 98.56 125 LYS A CA 1
ATOM 1019 C C . LYS A 1 125 ? 4.579 -6.092 2.227 1.00 98.56 125 LYS A C 1
ATOM 1021 O O . LYS A 1 125 ? 5.346 -5.891 1.287 1.00 98.56 125 LYS A O 1
ATOM 1026 N N . LEU A 1 126 ? 3.270 -5.863 2.154 1.00 98.62 126 LEU A N 1
ATOM 1027 C CA . LEU A 1 126 ? 2.639 -5.317 0.953 1.00 98.62 126 LEU A CA 1
ATOM 1028 C C . LEU A 1 126 ? 3.214 -3.938 0.598 1.00 98.62 126 LEU A C 1
ATOM 1030 O O . LEU A 1 126 ? 3.580 -3.704 -0.552 1.00 98.62 126 LEU A O 1
ATOM 1034 N N . ALA A 1 127 ? 3.363 -3.050 1.584 1.00 98.75 127 ALA A N 1
ATOM 1035 C CA . ALA A 1 127 ? 3.962 -1.733 1.384 1.00 98.75 127 ALA A CA 1
ATOM 1036 C C . ALA A 1 127 ? 5.419 -1.833 0.914 1.00 98.75 127 ALA A C 1
ATOM 1038 O O . ALA A 1 127 ? 5.820 -1.098 0.015 1.00 98.75 127 ALA A O 1
ATOM 1039 N N . ALA A 1 128 ? 6.198 -2.765 1.470 1.00 98.69 128 ALA A N 1
ATOM 1040 C CA . ALA A 1 128 ? 7.569 -3.006 1.027 1.00 98.69 128 ALA A CA 1
ATOM 1041 C C . ALA A 1 128 ? 7.630 -3.416 -0.455 1.00 98.69 128 ALA A C 1
ATOM 1043 O O . ALA A 1 128 ? 8.424 -2.870 -1.215 1.00 98.69 128 ALA A O 1
ATOM 1044 N N . VAL A 1 129 ? 6.753 -4.333 -0.879 1.00 98.62 129 VAL A N 1
ATOM 1045 C CA . VAL A 1 129 ? 6.666 -4.761 -2.284 1.00 98.62 129 VAL A CA 1
ATOM 1046 C C . VAL A 1 129 ? 6.257 -3.600 -3.185 1.00 98.62 129 VAL A C 1
ATOM 1048 O O . VAL A 1 129 ? 6.891 -3.375 -4.212 1.00 98.62 129 VAL A O 1
ATOM 1051 N N . LEU A 1 130 ? 5.227 -2.839 -2.810 1.00 98.56 130 LEU A N 1
ATOM 1052 C CA . LEU A 1 130 ? 4.756 -1.702 -3.603 1.00 98.56 130 LEU A CA 1
ATOM 1053 C C . LEU A 1 130 ? 5.806 -0.593 -3.713 1.00 98.56 130 LEU A C 1
ATOM 1055 O O . LEU A 1 130 ? 5.934 0.001 -4.780 1.00 98.56 130 LEU A O 1
ATOM 1059 N N . ALA A 1 131 ? 6.598 -0.357 -2.666 1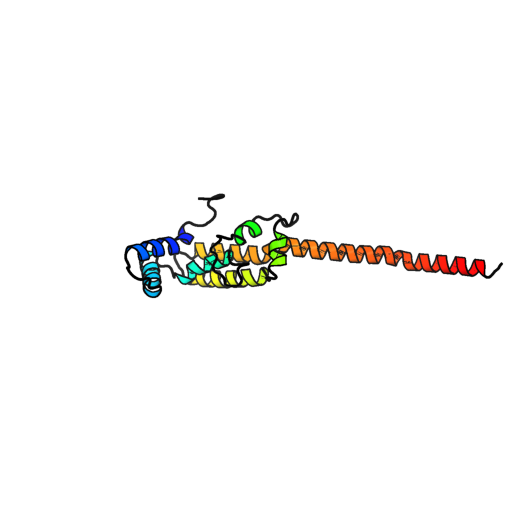.00 98.38 131 ALA A N 1
ATOM 1060 C CA . ALA A 1 131 ? 7.679 0.624 -2.696 1.00 98.38 131 ALA A CA 1
ATOM 1061 C C . ALA A 1 131 ? 8.740 0.325 -3.763 1.00 98.38 131 ALA A C 1
ATOM 1063 O O . ALA A 1 131 ? 9.305 1.258 -4.329 1.00 98.38 131 ALA A O 1
ATOM 1064 N N . ASP A 1 132 ? 9.008 -0.951 -4.039 1.00 97.69 132 ASP A N 1
ATOM 1065 C CA . ASP A 1 132 ? 9.975 -1.352 -5.063 1.00 97.69 132 ASP A CA 1
ATOM 1066 C C . ASP A 1 132 ? 9.323 -1.639 -6.423 1.00 97.69 132 ASP A C 1
ATOM 1068 O O . ASP A 1 132 ? 9.989 -1.569 -7.456 1.00 97.69 132 ASP A O 1
ATOM 1072 N N . LYS A 1 133 ? 8.030 -1.987 -6.443 1.00 97.94 133 LYS A N 1
ATOM 1073 C CA . LYS A 1 133 ? 7.340 -2.455 -7.651 1.00 97.94 133 LYS A CA 1
ATOM 1074 C C . LYS A 1 133 ? 6.552 -1.367 -8.380 1.00 97.94 133 LYS A C 1
ATOM 1076 O O . LYS A 1 133 ? 6.440 -1.448 -9.602 1.00 97.94 133 LYS A O 1
ATOM 1081 N N . ALA A 1 134 ? 5.991 -0.388 -7.671 1.00 97.12 134 ALA A N 1
ATOM 1082 C CA . ALA A 1 134 ? 4.990 0.532 -8.222 1.00 97.12 134 ALA A CA 1
ATOM 1083 C C . ALA A 1 134 ? 5.467 1.319 -9.455 1.00 97.12 134 ALA A C 1
ATOM 1085 O O . ALA A 1 134 ? 4.671 1.574 -10.353 1.00 97.12 134 ALA A O 1
ATOM 1086 N N . ASP A 1 135 ? 6.748 1.680 -9.524 1.00 96.19 135 ASP A N 1
ATOM 1087 C CA . ASP A 1 135 ? 7.370 2.388 -10.650 1.00 96.19 135 ASP A CA 1
ATOM 1088 C C . ASP A 1 135 ? 8.440 1.547 -11.377 1.00 96.19 135 ASP A C 1
ATOM 1090 O O . ASP A 1 135 ? 9.188 2.061 -12.215 1.00 96.19 135 ASP A O 1
ATOM 1094 N N . LEU A 1 136 ? 8.506 0.237 -11.104 1.00 96.75 136 LEU A N 1
ATOM 1095 C CA . LEU A 1 136 ? 9.537 -0.651 -11.647 1.00 96.75 136 LEU A CA 1
ATOM 1096 C C . LEU A 1 136 ? 9.530 -0.676 -13.181 1.00 96.75 136 LEU A C 1
ATOM 1098 O O . LEU A 1 136 ? 10.592 -0.606 -13.802 1.00 96.75 136 LEU A O 1
ATOM 1102 N N . GLY A 1 137 ? 8.348 -0.730 -13.803 1.00 96.06 137 GLY A N 1
ATOM 1103 C CA . GLY A 1 137 ? 8.218 -0.706 -15.265 1.00 96.06 137 GLY A CA 1
ATOM 1104 C C . GLY A 1 137 ? 8.760 0.586 -15.881 1.00 96.06 137 GLY A C 1
ATOM 1105 O O . GLY A 1 137 ? 9.514 0.553 -16.859 1.00 96.06 137 GLY A O 1
ATOM 1106 N N . MET A 1 138 ? 8.490 1.727 -15.242 1.00 96.00 138 MET A N 1
ATOM 1107 C CA . MET A 1 138 ? 9.036 3.024 -15.645 1.00 96.00 138 MET A CA 1
ATOM 1108 C C . MET A 1 138 ? 10.561 3.072 -15.501 1.00 96.00 138 MET A C 1
ATOM 1110 O O . MET A 1 138 ? 11.241 3.548 -16.415 1.00 96.00 138 MET A O 1
ATOM 1114 N N . CYS A 1 139 ? 11.107 2.543 -14.402 1.00 96.12 139 CYS A N 1
ATOM 1115 C CA . CYS A 1 139 ? 12.551 2.450 -14.181 1.00 96.12 139 CYS A CA 1
ATOM 1116 C C . CYS A 1 139 ? 13.238 1.609 -15.266 1.00 96.12 139 CYS A C 1
ATOM 1118 O O . CYS A 1 139 ? 14.219 2.054 -15.869 1.00 96.12 139 CYS A O 1
ATOM 1120 N N . ILE A 1 140 ? 12.691 0.427 -15.570 1.00 96.56 140 ILE A N 1
ATOM 1121 C CA . ILE A 1 140 ? 13.209 -0.472 -16.614 1.00 96.56 140 ILE A CA 1
ATOM 1122 C C . ILE A 1 140 ? 13.154 0.209 -17.983 1.00 96.56 140 ILE A C 1
ATOM 1124 O O . ILE A 1 140 ? 14.148 0.230 -18.712 1.00 96.56 140 ILE A O 1
ATOM 1128 N N . LYS A 1 141 ? 12.016 0.817 -18.326 1.00 95.38 141 LYS A N 1
ATOM 1129 C CA . LYS A 1 141 ? 11.823 1.527 -19.596 1.00 95.38 141 LYS A CA 1
ATOM 1130 C C . LYS A 1 141 ? 12.785 2.704 -19.750 1.00 95.38 141 LYS A C 1
ATOM 1132 O O . LYS A 1 141 ? 13.296 2.923 -20.848 1.00 95.38 141 LYS A O 1
ATOM 1137 N N . SER A 1 142 ? 13.034 3.447 -18.673 1.00 95.44 142 SER A N 1
ATOM 1138 C CA . SER A 1 142 ? 13.996 4.552 -18.648 1.00 95.44 142 SER A CA 1
ATOM 1139 C C . SER A 1 142 ? 15.421 4.053 -18.904 1.00 95.44 142 SER A C 1
ATOM 1141 O O . SER A 1 142 ? 16.078 4.516 -19.838 1.00 95.44 142 SER A O 1
ATOM 1143 N N . ALA A 1 143 ? 15.862 3.029 -18.165 1.00 96.88 143 ALA A N 1
ATOM 1144 C CA . ALA A 1 143 ? 17.182 2.426 -18.343 1.00 96.88 143 ALA A CA 1
ATOM 1145 C C . ALA A 1 143 ? 17.374 1.851 -19.757 1.00 96.88 143 ALA A C 1
ATOM 1147 O O . ALA A 1 143 ? 18.417 2.053 -20.379 1.00 96.88 143 ALA A O 1
ATOM 1148 N N . TYR A 1 144 ? 16.352 1.185 -20.301 1.00 95.69 144 TYR A N 1
ATOM 1149 C CA . TYR A 1 144 ? 16.392 0.655 -21.661 1.00 95.69 144 TYR A CA 1
ATOM 1150 C C . TYR A 1 144 ? 16.555 1.762 -22.710 1.00 95.69 144 TYR A C 1
ATOM 1152 O O . TYR A 1 144 ? 17.392 1.639 -23.603 1.00 95.69 144 TYR A O 1
ATOM 1160 N N . ARG A 1 145 ? 15.789 2.856 -22.600 1.00 95.38 145 ARG A N 1
ATOM 1161 C CA . ARG A 1 145 ? 15.893 4.002 -23.521 1.00 95.38 145 ARG A CA 1
ATOM 1162 C C . ARG A 1 145 ? 17.268 4.647 -23.467 1.00 95.38 145 ARG A C 1
ATOM 1164 O O . ARG A 1 145 ? 17.862 4.860 -24.516 1.00 95.38 145 ARG A O 1
ATOM 1171 N N . PHE A 1 146 ? 17.794 4.850 -22.264 1.00 95.81 146 PHE A N 1
ATOM 1172 C CA . PHE A 1 146 ? 19.136 5.383 -22.066 1.00 95.81 146 PHE A CA 1
ATOM 1173 C C . PHE A 1 146 ? 20.211 4.526 -22.757 1.00 95.81 146 PHE A C 1
ATOM 1175 O O . PHE A 1 146 ? 21.080 5.046 -23.454 1.00 95.81 146 PHE A O 1
ATOM 1182 N N . ILE A 1 147 ? 20.122 3.196 -22.641 1.00 94.69 147 ILE A N 1
ATOM 1183 C CA . ILE A 1 147 ? 21.042 2.278 -23.331 1.00 94.69 147 ILE A CA 1
ATOM 1184 C C . ILE A 1 147 ? 20.901 2.381 -24.857 1.00 94.69 147 ILE A C 1
ATOM 1186 O O . ILE A 1 147 ? 21.911 2.361 -25.562 1.00 94.69 147 ILE A O 1
ATOM 1190 N N . GLN A 1 148 ? 19.676 2.496 -25.383 1.00 92.75 148 GLN A N 1
ATOM 1191 C CA . GLN A 1 148 ? 19.470 2.675 -26.825 1.00 92.75 148 GLN A CA 1
ATOM 1192 C C . GLN A 1 148 ? 20.045 4.004 -27.323 1.00 92.75 148 GLN A C 1
ATOM 1194 O O . GLN A 1 148 ? 20.679 4.019 -28.371 1.00 92.75 148 GLN A O 1
ATOM 1199 N N . GLU A 1 149 ? 19.894 5.091 -26.569 1.00 92.31 149 GLU A N 1
ATOM 1200 C CA . GLU A 1 149 ? 20.479 6.393 -26.909 1.00 92.31 149 GLU A CA 1
ATOM 1201 C C . GLU A 1 149 ? 22.009 6.324 -26.973 1.00 92.31 149 GLU A C 1
ATOM 1203 O O . GLU A 1 149 ? 22.599 6.739 -27.972 1.00 92.31 149 GLU A O 1
ATOM 1208 N N . ILE A 1 150 ? 22.657 5.714 -25.971 1.00 91.56 150 ILE A N 1
ATOM 1209 C CA . ILE A 1 150 ? 24.110 5.477 -25.992 1.00 91.56 150 ILE A CA 1
ATOM 1210 C C . ILE A 1 150 ? 24.506 4.651 -27.214 1.00 91.56 150 ILE A C 1
ATOM 1212 O O . ILE A 1 150 ? 25.483 4.977 -27.886 1.00 91.56 150 ILE A O 1
ATOM 1216 N N . ARG A 1 151 ? 23.761 3.583 -27.516 1.00 89.94 151 ARG A N 1
ATOM 1217 C CA . ARG A 1 151 ? 24.043 2.735 -28.676 1.00 89.94 151 ARG A CA 1
ATOM 1218 C C . ARG A 1 151 ? 23.960 3.531 -29.977 1.00 89.94 151 ARG A C 1
ATOM 1220 O O . ARG A 1 151 ? 24.868 3.394 -30.789 1.00 89.94 151 ARG A O 1
ATOM 1227 N N . THR A 1 152 ? 22.927 4.353 -30.157 1.00 88.62 152 THR A N 1
ATOM 1228 C CA . THR A 1 152 ? 22.762 5.210 -31.340 1.00 88.62 152 THR A CA 1
ATOM 1229 C C . THR A 1 152 ? 23.938 6.167 -31.487 1.00 88.62 152 THR A C 1
ATOM 1231 O O . THR A 1 152 ? 24.564 6.191 -32.547 1.00 88.62 152 THR A O 1
ATOM 1234 N N . ILE A 1 153 ? 24.314 6.862 -30.406 1.00 87.25 153 ILE A N 1
ATOM 1235 C CA . ILE A 1 153 ? 25.479 7.757 -30.383 1.00 87.25 153 ILE A CA 1
ATOM 1236 C C . ILE A 1 153 ? 26.738 6.982 -30.773 1.00 87.25 153 ILE A C 1
ATOM 1238 O O . ILE A 1 153 ? 27.454 7.385 -31.682 1.00 87.25 153 ILE A O 1
ATOM 1242 N N . LEU A 1 154 ? 27.005 5.833 -30.155 1.00 85.50 154 LEU A N 1
ATOM 1243 C CA . LEU A 1 154 ? 28.185 5.045 -30.498 1.00 85.50 154 LEU A CA 1
ATOM 1244 C C . LEU A 1 154 ? 28.163 4.607 -31.963 1.00 85.50 154 LEU A C 1
ATOM 1246 O O . LEU A 1 154 ? 29.187 4.721 -32.618 1.00 85.50 154 LEU A O 1
ATOM 1250 N N . THR A 1 155 ? 27.032 4.166 -32.513 1.00 83.94 155 THR A N 1
ATOM 1251 C CA . THR A 1 155 ? 26.973 3.749 -33.921 1.00 83.94 155 THR A CA 1
ATOM 1252 C C . THR A 1 155 ? 27.133 4.906 -34.899 1.00 83.94 155 THR A C 1
ATOM 1254 O O . THR A 1 155 ? 27.859 4.752 -35.871 1.00 83.94 155 THR A O 1
ATOM 1257 N N . GLU A 1 156 ? 26.515 6.062 -34.661 1.00 80.75 156 GLU A N 1
ATOM 1258 C CA . GLU A 1 156 ? 26.611 7.220 -35.562 1.00 80.75 156 GLU A CA 1
ATOM 1259 C C . GLU A 1 156 ? 27.996 7.872 -35.497 1.00 80.75 156 GLU A C 1
ATOM 1261 O O . GLU A 1 156 ? 28.592 8.201 -36.525 1.00 80.75 156 GLU A O 1
ATOM 1266 N N . TRP A 1 157 ? 28.550 7.996 -34.290 1.00 74.12 157 TRP A N 1
ATOM 1267 C CA . TRP A 1 157 ? 29.850 8.621 -34.071 1.00 74.12 157 TRP A CA 1
ATOM 1268 C C . TRP A 1 157 ? 31.021 7.688 -34.392 1.00 74.12 157 TRP A C 1
ATOM 1270 O O . TRP A 1 157 ? 32.107 8.168 -34.707 1.00 74.12 157 TRP A O 1
ATOM 1280 N N . PHE A 1 158 ? 30.822 6.367 -34.390 1.00 75.12 158 PHE A N 1
ATOM 1281 C CA . PHE A 1 158 ? 31.847 5.402 -34.801 1.00 75.12 158 PHE A CA 1
ATOM 1282 C C . PHE A 1 158 ? 32.228 5.533 -36.282 1.00 75.12 158 PHE A C 1
ATOM 1284 O O . PHE A 1 158 ? 33.399 5.388 -36.627 1.00 75.12 158 PHE A O 1
ATOM 1291 N N . TRP A 1 159 ? 31.276 5.867 -37.159 1.00 66.50 159 TRP A N 1
ATOM 1292 C CA . TRP A 1 159 ? 31.550 6.108 -38.585 1.00 66.50 159 TRP A CA 1
ATOM 1293 C C . TRP A 1 159 ? 32.024 7.534 -38.881 1.00 66.50 159 TRP A C 1
ATOM 1295 O O . TRP A 1 159 ? 32.516 7.803 -39.977 1.00 66.50 159 TRP A O 1
ATOM 1305 N N . PHE A 1 160 ? 31.918 8.446 -37.914 1.00 73.75 160 PHE A N 1
ATOM 1306 C CA . PHE A 1 160 ? 32.240 9.861 -38.092 1.00 73.75 160 PHE A CA 1
ATOM 1307 C C . PHE A 1 160 ? 33.702 10.114 -38.513 1.00 73.75 160 PHE A C 1
ATOM 1309 O O . PHE A 1 160 ? 33.916 10.874 -39.459 1.00 73.75 160 PHE A O 1
ATOM 1316 N N . PRO A 1 161 ? 34.725 9.442 -37.939 1.00 77.31 161 PRO A N 1
ATOM 1317 C CA . PRO A 1 161 ? 36.104 9.562 -38.417 1.00 77.31 161 PRO A CA 1
ATOM 1318 C C . PRO A 1 161 ? 36.285 9.050 -39.851 1.00 77.31 161 PRO A C 1
ATOM 1320 O O . PRO A 1 161 ? 37.062 9.618 -40.615 1.00 77.31 161 PRO A O 1
ATOM 1323 N N . PHE A 1 162 ? 35.555 7.998 -40.233 1.00 76.88 162 PHE A N 1
ATOM 1324 C CA . PHE A 1 162 ? 35.623 7.415 -41.574 1.00 76.88 162 PHE A CA 1
ATOM 1325 C C . PHE A 1 162 ? 34.987 8.345 -42.619 1.00 76.88 162 PHE A C 1
ATOM 1327 O O . PHE A 1 162 ? 35.541 8.543 -43.698 1.00 76.88 162 PHE A O 1
ATOM 1334 N N . LEU A 1 163 ? 33.874 8.995 -42.266 1.00 73.38 163 LEU A N 1
ATOM 1335 C CA . LEU A 1 163 ? 33.237 10.030 -43.081 1.00 73.38 163 LEU A CA 1
ATOM 1336 C C . LEU A 1 163 ? 34.156 11.251 -43.268 1.00 73.38 163 LEU A C 1
ATOM 1338 O O . LEU A 1 163 ? 34.297 11.743 -44.386 1.00 73.38 163 LEU A O 1
ATOM 1342 N N . LEU A 1 164 ? 34.829 11.710 -42.207 1.00 78.50 164 LEU A N 1
ATOM 1343 C CA . LEU A 1 164 ? 35.805 12.806 -42.287 1.00 78.50 164 LEU A CA 1
ATOM 1344 C C . LEU A 1 164 ? 37.016 12.447 -43.164 1.00 78.50 164 LEU A C 1
ATOM 1346 O O . LEU A 1 164 ? 37.483 13.284 -43.940 1.00 78.50 164 LEU A O 1
ATOM 1350 N N . LEU A 1 165 ? 37.502 11.204 -43.089 1.00 78.81 165 LEU A N 1
ATOM 1351 C CA . LEU A 1 165 ? 38.552 10.684 -43.974 1.00 78.81 165 LEU A CA 1
ATOM 1352 C C . LEU A 1 165 ? 38.107 10.655 -45.442 1.00 78.81 165 LEU A C 1
ATOM 1354 O O . LEU A 1 165 ? 38.863 11.069 -46.314 1.00 78.81 165 LEU A O 1
ATOM 1358 N N . GLN A 1 166 ? 36.873 10.238 -45.726 1.00 75.06 166 GLN A N 1
ATOM 1359 C CA . GLN A 1 166 ? 36.337 10.219 -47.089 1.00 75.06 166 GLN A CA 1
ATOM 1360 C C . GLN A 1 166 ? 36.167 11.635 -47.667 1.00 75.06 166 GLN A C 1
ATOM 1362 O O . GLN A 1 166 ? 36.528 11.888 -48.816 1.00 75.06 166 GLN A O 1
ATOM 1367 N N . ILE A 1 167 ? 35.648 12.573 -46.865 1.00 79.00 167 ILE A N 1
ATOM 1368 C CA . ILE A 1 167 ? 35.479 13.979 -47.263 1.00 79.00 167 ILE A CA 1
ATOM 1369 C C . ILE A 1 167 ? 36.841 14.628 -47.530 1.00 79.00 167 ILE A C 1
ATOM 1371 O O . ILE A 1 167 ? 37.008 15.290 -48.551 1.00 79.00 167 ILE A O 1
ATOM 1375 N N . SER A 1 168 ? 37.828 14.414 -46.654 1.00 75.81 168 SER A N 1
ATOM 1376 C CA . SER A 1 168 ? 39.184 14.938 -46.864 1.00 75.81 168 SER A CA 1
ATOM 1377 C C . SER A 1 168 ? 39.852 14.343 -48.108 1.00 75.81 168 SER A C 1
ATOM 1379 O O . SER A 1 168 ? 40.453 15.095 -48.871 1.00 75.81 168 SER A O 1
ATOM 1381 N N . TYR A 1 169 ? 39.679 13.045 -48.381 1.00 76.38 169 TYR A N 1
ATOM 1382 C CA . TYR A 1 169 ? 40.171 12.423 -49.617 1.00 76.38 169 TYR A CA 1
ATOM 1383 C C . TYR A 1 169 ? 39.549 13.040 -50.880 1.00 76.38 169 TYR A C 1
ATOM 1385 O O . TYR A 1 169 ? 40.273 13.387 -51.810 1.00 76.38 169 TYR A O 1
ATOM 1393 N N . 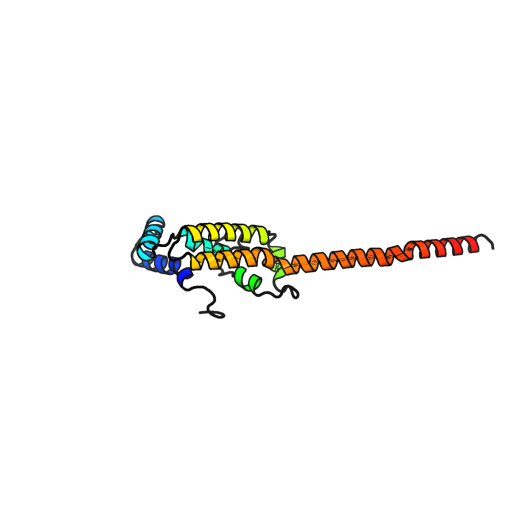ASN A 1 170 ? 38.226 13.225 -50.910 1.00 75.25 170 ASN A N 1
ATOM 1394 C CA . ASN A 1 170 ? 37.537 13.803 -52.071 1.00 75.25 170 ASN A CA 1
ATOM 1395 C C . ASN A 1 170 ? 37.903 15.279 -52.298 1.00 75.25 170 ASN A C 1
ATOM 1397 O O . ASN A 1 170 ? 38.094 15.689 -53.440 1.00 75.25 170 ASN A O 1
ATOM 1401 N N . CYS A 1 171 ? 38.084 16.058 -51.227 1.00 69.19 171 CYS A N 1
ATOM 1402 C CA . CYS A 1 171 ? 38.511 17.458 -51.318 1.00 69.19 171 CYS A CA 1
ATOM 1403 C C . CYS A 1 171 ? 39.937 17.592 -51.896 1.00 69.19 171 CYS A C 1
ATOM 1405 O O . CYS A 1 171 ? 40.220 18.506 -52.663 1.00 69.19 171 CYS A O 1
ATOM 1407 N N . ILE A 1 172 ? 40.843 16.658 -51.577 1.00 68.00 172 ILE A N 1
ATOM 1408 C CA . ILE A 1 172 ? 42.213 16.636 -52.129 1.00 68.00 172 ILE A CA 1
ATOM 1409 C C . ILE A 1 172 ? 42.222 16.321 -53.637 1.00 68.00 172 ILE A C 1
ATOM 1411 O O . ILE A 1 172 ? 43.114 16.781 -54.353 1.00 68.00 172 ILE A O 1
ATOM 1415 N N . ILE A 1 173 ? 41.248 15.549 -54.129 1.00 62.59 173 ILE A N 1
ATOM 1416 C CA . ILE A 1 173 ? 41.136 15.190 -55.551 1.00 62.59 173 ILE A CA 1
ATOM 1417 C C . ILE A 1 173 ? 40.616 16.372 -56.382 1.00 62.59 173 ILE A C 1
ATOM 1419 O O . ILE A 1 173 ? 41.163 16.631 -57.450 1.00 62.59 173 ILE A O 1
ATOM 1423 N N . GLU A 1 174 ? 39.627 17.126 -55.894 1.00 60.50 174 GLU A N 1
ATOM 1424 C CA . GLU A 1 174 ? 39.080 18.293 -56.615 1.00 60.50 174 GLU A CA 1
ATOM 1425 C C . GLU A 1 174 ? 40.075 19.459 -56.757 1.00 60.50 174 GLU A C 1
ATOM 1427 O O . GLU A 1 174 ? 39.964 20.234 -57.700 1.00 60.50 174 GLU A O 1
ATOM 1432 N N . PHE A 1 175 ? 41.071 19.575 -55.872 1.00 54.75 175 PHE A N 1
ATOM 1433 C CA . PHE A 1 175 ? 42.112 20.612 -55.949 1.00 54.75 175 PHE A CA 1
ATOM 1434 C C . PHE A 1 175 ? 43.323 20.244 -56.831 1.00 54.75 175 PHE A C 1
ATOM 1436 O O . PHE A 1 175 ? 44.197 21.086 -57.031 1.00 54.75 175 PHE A O 1
ATOM 1443 N N . ASN A 1 176 ? 43.405 19.008 -57.339 1.00 52.44 176 ASN A N 1
ATOM 1444 C CA . ASN A 1 176 ? 44.516 18.512 -58.171 1.00 52.44 176 ASN A CA 1
ATOM 1445 C C . ASN A 1 176 ? 44.135 18.294 -59.654 1.00 52.44 176 ASN A C 1
ATOM 1447 O O . ASN A 1 176 ? 44.866 17.612 -60.377 1.00 52.44 176 ASN A O 1
ATOM 1451 N N . VAL A 1 177 ? 43.016 18.869 -60.109 1.00 47.81 177 VAL A N 1
ATOM 1452 C CA . VAL A 1 177 ? 42.592 18.950 -61.522 1.00 47.81 177 VAL A CA 1
ATOM 1453 C C . VAL A 1 177 ? 42.575 20.412 -61.947 1.00 47.81 177 VAL A C 1
ATOM 1455 O O . VAL A 1 177 ? 43.050 20.695 -63.069 1.00 47.81 177 VAL A O 1
#